Protein AF-X0UNG8-F1 (afdb_monomer_lite)

Foldseek 3Di:
DDPPVPQADFDDPDPAGDHDDDPPDDPVSVVVSVVVRVVCVVVVVVVVVVVVVVVVVCVVVPPPDPDDDDDDD

Sequence (73 aa):
MDPRKANGGVFLGLNGIVIKSHGGTDPFGFASAIELGYDMVRNGLLTKITTDLERFHAERDGDPGVHKGVGEG

Radius of gyration: 20.49 Å; chains: 1; bounding box: 37×45×58 Å

Secondary structure (DSSP, 8-state):
--GGG------TTSSS------TT--HHHHHHHHHHHHHHHHTTHHHHHHHHHHHHHHHHHT---S-------

Structure (mmCIF, N/CA/C/O backbone):
data_AF-X0UNG8-F1
#
_entry.id   AF-X0UNG8-F1
#
loop_
_atom_site.group_PDB
_atom_site.id
_atom_site.type_symbol
_atom_site.label_atom_id
_atom_site.label_alt_id
_atom_site.label_comp_id
_atom_site.label_asym_id
_atom_site.label_entity_id
_atom_site.label_seq_id
_atom_site.pdbx_PDB_ins_code
_atom_site.Cartn_x
_atom_site.Cartn_y
_atom_site.Cartn_z
_atom_site.occupancy
_atom_site.B_iso_or_equiv
_atom_site.auth_seq_id
_atom_site.auth_comp_id
_atom_site.auth_asym_id
_atom_site.auth_atom_id
_atom_site.pdbx_PDB_model_num
ATOM 1 N N . MET A 1 1 ? 19.485 6.712 6.585 1.00 44.31 1 MET A N 1
ATOM 2 C CA . MET A 1 1 ? 18.081 6.361 6.283 1.00 44.31 1 MET A CA 1
ATOM 3 C C . MET A 1 1 ? 17.937 6.397 4.765 1.00 44.31 1 MET A C 1
ATOM 5 O O . MET A 1 1 ? 18.211 7.442 4.198 1.00 44.31 1 MET A O 1
ATOM 9 N N . ASP A 1 2 ? 17.679 5.263 4.103 1.00 45.09 2 ASP A N 1
ATOM 10 C CA . ASP A 1 2 ? 17.648 5.162 2.630 1.00 45.09 2 ASP A CA 1
ATOM 11 C C . ASP A 1 2 ? 16.201 5.324 2.113 1.00 45.09 2 ASP A C 1
ATOM 13 O O . ASP A 1 2 ? 15.374 4.448 2.379 1.00 45.09 2 ASP A O 1
ATOM 17 N N . PRO A 1 3 ? 15.870 6.416 1.399 1.00 53.19 3 PRO A N 1
ATOM 18 C CA . PRO A 1 3 ? 14.514 6.690 0.916 1.00 53.19 3 PRO A CA 1
ATOM 19 C C . PRO A 1 3 ? 14.034 5.720 -0.180 1.00 53.19 3 PRO A C 1
ATOM 21 O O . PRO A 1 3 ? 12.850 5.710 -0.502 1.00 53.19 3 PRO A O 1
ATOM 24 N N . ARG A 1 4 ? 14.904 4.854 -0.722 1.00 49.19 4 ARG A N 1
ATOM 25 C CA . ARG A 1 4 ? 14.564 3.889 -1.789 1.00 49.19 4 ARG A CA 1
ATOM 26 C C . ARG A 1 4 ? 13.729 2.689 -1.324 1.00 49.19 4 ARG A C 1
ATOM 28 O O . ARG A 1 4 ? 13.320 1.880 -2.149 1.00 49.19 4 ARG A O 1
ATOM 35 N N . LYS A 1 5 ? 13.487 2.550 -0.015 1.00 45.66 5 LYS A N 1
ATOM 36 C CA . LYS A 1 5 ? 12.674 1.463 0.565 1.00 45.66 5 LYS A CA 1
ATOM 37 C C . LYS A 1 5 ? 11.212 1.843 0.830 1.00 45.66 5 LYS A C 1
ATOM 39 O O . LYS A 1 5 ? 10.434 0.970 1.194 1.00 45.66 5 LYS A O 1
ATOM 44 N N . ALA A 1 6 ? 10.828 3.106 0.634 1.00 45.91 6 ALA A N 1
ATOM 45 C CA . ALA A 1 6 ? 9.459 3.590 0.820 1.00 45.91 6 ALA A CA 1
ATOM 46 C C . ALA A 1 6 ? 8.764 3.803 -0.537 1.00 45.91 6 ALA A C 1
ATOM 48 O O . ALA A 1 6 ? 8.363 4.911 -0.885 1.00 45.91 6 ALA A O 1
ATOM 49 N N . ASN A 1 7 ? 8.644 2.738 -1.331 1.00 43.28 7 ASN A N 1
ATOM 50 C CA . ASN A 1 7 ? 7.839 2.765 -2.550 1.00 43.28 7 ASN A CA 1
ATOM 51 C C . ASN A 1 7 ? 6.376 2.476 -2.190 1.00 43.28 7 ASN A C 1
ATOM 53 O O . ASN A 1 7 ? 5.988 1.318 -2.073 1.00 43.28 7 ASN A O 1
ATOM 57 N N . GLY A 1 8 ? 5.580 3.534 -2.015 1.00 45.56 8 GLY A N 1
ATOM 58 C CA . GLY A 1 8 ? 4.119 3.446 -1.928 1.00 45.56 8 GLY A CA 1
ATOM 59 C C . GLY A 1 8 ? 3.545 4.084 -0.669 1.00 45.56 8 GLY A C 1
ATOM 60 O O . GLY A 1 8 ? 3.285 3.406 0.318 1.00 45.56 8 GLY A O 1
ATOM 61 N N . GLY A 1 9 ? 3.312 5.398 -0.705 1.00 50.00 9 GLY A N 1
ATOM 62 C CA . GLY A 1 9 ? 2.413 6.023 0.262 1.00 50.00 9 GLY A CA 1
ATOM 63 C C . GLY A 1 9 ? 0.984 5.547 -0.000 1.00 50.00 9 GLY A C 1
ATOM 64 O O . GLY A 1 9 ? 0.500 5.667 -1.125 1.00 50.00 9 GLY A O 1
ATOM 65 N N . VAL A 1 10 ? 0.320 4.997 1.017 1.00 53.75 10 VAL A N 1
ATOM 66 C CA . VAL A 1 10 ? -1.109 4.670 0.946 1.00 53.75 10 VAL A CA 1
ATOM 67 C C . VAL A 1 10 ? -1.884 5.979 1.073 1.00 53.75 10 VAL A C 1
ATOM 69 O O . VAL A 1 10 ? -1.784 6.670 2.086 1.00 53.75 10 VAL A O 1
ATOM 72 N N . PHE A 1 11 ? -2.627 6.352 0.032 1.00 56.28 11 PHE A N 1
ATOM 73 C CA . PHE A 1 11 ? -3.469 7.545 0.057 1.00 56.28 11 PHE A CA 1
ATOM 74 C C . PHE A 1 11 ? -4.724 7.274 0.893 1.00 56.28 11 PHE A C 1
ATOM 76 O O . PHE A 1 11 ? -5.657 6.616 0.440 1.00 56.28 11 PHE A O 1
ATOM 83 N N . LEU A 1 12 ? -4.735 7.787 2.122 1.00 57.78 12 LEU A N 1
ATOM 84 C CA . LEU A 1 12 ? -5.918 7.829 2.979 1.00 57.78 12 LEU A CA 1
ATOM 85 C C . LEU A 1 12 ? -6.843 8.954 2.490 1.00 57.78 12 LEU A C 1
ATOM 87 O O . LEU A 1 12 ? -6.388 10.082 2.310 1.00 57.78 12 LEU A O 1
ATOM 91 N N . GLY A 1 13 ? -8.122 8.649 2.250 1.00 57.00 13 GLY A N 1
ATOM 92 C CA . GLY A 1 13 ? -9.122 9.620 1.771 1.00 57.00 13 GLY A CA 1
ATOM 93 C C . GLY A 1 13 ? -9.678 9.363 0.365 1.00 57.00 13 GLY A C 1
ATOM 94 O O . GLY A 1 13 ? -10.491 10.144 -0.121 1.00 57.00 13 GLY A O 1
ATOM 95 N N . LEU A 1 14 ? -9.276 8.269 -0.287 1.00 67.00 14 LEU A N 1
ATOM 96 C CA . LEU A 1 14 ? -9.913 7.764 -1.505 1.00 67.00 14 LEU A CA 1
ATOM 97 C C . LEU A 1 14 ? -10.755 6.526 -1.169 1.00 67.00 14 LEU A C 1
ATOM 99 O O . LEU A 1 14 ? -10.403 5.762 -0.275 1.00 67.00 14 LEU A O 1
ATOM 103 N N . ASN A 1 15 ? -11.830 6.279 -1.923 1.00 71.94 15 ASN A N 1
ATOM 104 C CA . ASN A 1 15 ? -12.687 5.090 -1.765 1.00 71.94 15 ASN A CA 1
ATOM 105 C C . ASN A 1 15 ? -12.028 3.797 -2.300 1.00 71.94 15 ASN A C 1
ATOM 107 O O . ASN A 1 15 ? -12.711 2.903 -2.796 1.00 71.94 15 ASN A O 1
ATOM 111 N N . GLY A 1 16 ? -10.696 3.708 -2.278 1.00 81.94 16 GLY A N 1
ATOM 112 C CA . GLY A 1 16 ? -9.961 2.614 -2.899 1.00 81.94 16 GLY A CA 1
ATOM 113 C C . GLY A 1 16 ? -8.452 2.678 -2.686 1.00 81.94 16 GLY A C 1
ATOM 114 O O . GLY A 1 16 ? -7.915 3.613 -2.095 1.00 81.94 16 GLY A O 1
ATOM 115 N N . ILE A 1 17 ? -7.771 1.650 -3.191 1.00 85.19 17 ILE A N 1
ATOM 116 C CA . ILE A 1 17 ? -6.317 1.502 -3.113 1.00 85.19 17 ILE A CA 1
ATOM 117 C C . ILE A 1 17 ? -5.688 2.147 -4.343 1.00 85.19 17 ILE A C 1
ATOM 119 O O . ILE A 1 17 ? -6.047 1.821 -5.473 1.00 85.19 17 ILE A O 1
ATOM 123 N N . VAL A 1 18 ? -4.722 3.036 -4.121 1.00 86.75 18 VAL A N 1
ATOM 124 C CA . VAL A 1 18 ? -3.957 3.681 -5.190 1.00 86.75 18 VAL A CA 1
ATOM 125 C C . VAL A 1 18 ? -2.485 3.345 -5.034 1.00 86.75 18 VAL A C 1
ATOM 127 O O . VAL A 1 18 ? -1.883 3.620 -3.999 1.00 86.75 18 VAL A O 1
ATOM 130 N N . ILE A 1 19 ? -1.901 2.787 -6.093 1.00 84.81 19 ILE A N 1
ATOM 131 C CA . ILE A 1 19 ? -0.473 2.486 -6.186 1.00 84.81 19 ILE A CA 1
ATOM 132 C C . ILE A 1 19 ? 0.116 3.387 -7.265 1.00 84.81 19 ILE A C 1
ATOM 134 O O . ILE A 1 19 ? -0.356 3.395 -8.400 1.00 84.81 19 ILE A O 1
ATOM 138 N N . LYS A 1 20 ? 1.146 4.163 -6.913 1.00 84.75 20 LYS A N 1
ATOM 139 C CA . LYS A 1 20 ? 1.875 4.998 -7.870 1.00 84.75 20 LYS A CA 1
ATOM 140 C C . LYS A 1 20 ? 3.246 4.405 -8.161 1.00 84.75 20 LYS A C 1
ATOM 142 O O . LYS A 1 20 ? 4.103 4.383 -7.282 1.00 84.75 20 LYS A O 1
ATOM 147 N N . SER A 1 21 ? 3.456 4.017 -9.413 1.00 79.56 21 SER A N 1
ATOM 148 C CA . SER A 1 21 ? 4.760 3.607 -9.942 1.00 79.56 21 SER A CA 1
ATOM 149 C C . SER A 1 21 ? 5.533 4.802 -10.517 1.00 79.56 21 SER A C 1
ATOM 151 O O . SER A 1 21 ? 4.952 5.845 -10.832 1.00 79.56 21 SER A O 1
ATOM 153 N N . HIS A 1 22 ? 6.855 4.676 -10.644 1.00 85.31 22 HIS A N 1
ATOM 154 C CA . HIS A 1 22 ? 7.684 5.691 -11.299 1.00 85.31 22 HIS A CA 1
ATOM 155 C C . HIS A 1 22 ? 7.503 5.641 -12.825 1.00 85.31 22 HIS A C 1
ATOM 157 O O . HIS A 1 22 ? 7.257 4.585 -13.397 1.00 85.31 22 HIS A O 1
ATOM 163 N N . GLY A 1 23 ? 7.671 6.780 -13.508 1.00 74.56 23 GLY A N 1
ATOM 164 C CA . GLY A 1 23 ? 7.450 6.895 -14.961 1.00 74.56 23 GLY A CA 1
ATOM 165 C C . GLY A 1 23 ? 8.372 6.044 -15.850 1.00 74.56 23 GLY A C 1
ATOM 166 O O . GLY A 1 23 ? 8.154 5.988 -17.051 1.00 74.56 23 GLY A O 1
ATOM 167 N N . GLY A 1 24 ? 9.379 5.379 -15.273 1.00 81.44 24 GLY A N 1
ATOM 168 C CA . GLY A 1 24 ? 10.278 4.442 -15.956 1.00 81.44 24 GLY A CA 1
ATOM 169 C C . GLY A 1 24 ? 10.177 3.002 -15.444 1.00 81.44 24 GLY A C 1
ATOM 170 O O . GLY A 1 24 ? 11.148 2.261 -15.550 1.00 81.44 24 GLY A O 1
ATOM 171 N N . THR A 1 25 ? 9.064 2.622 -14.813 1.00 86.19 25 THR A N 1
ATOM 172 C CA . THR A 1 25 ? 8.863 1.258 -14.309 1.00 86.19 25 THR A CA 1
ATOM 173 C C . THR A 1 25 ? 8.829 0.244 -15.456 1.00 86.19 25 THR A C 1
ATOM 175 O O . THR A 1 25 ? 8.119 0.429 -16.443 1.00 86.19 25 THR A O 1
ATOM 178 N N . ASP A 1 26 ? 9.601 -0.831 -15.309 1.00 89.06 26 ASP A N 1
ATOM 179 C CA . ASP A 1 26 ? 9.646 -1.947 -16.248 1.00 89.06 26 ASP A CA 1
ATOM 180 C C . ASP A 1 26 ? 8.442 -2.904 -16.063 1.00 89.06 26 ASP A C 1
ATOM 182 O O . ASP A 1 26 ? 7.672 -2.772 -15.102 1.00 89.06 26 ASP A O 1
ATOM 186 N N . PRO A 1 27 ? 8.234 -3.875 -16.973 1.00 91.62 27 PRO A N 1
ATOM 187 C CA . PRO A 1 27 ? 7.110 -4.806 -16.872 1.00 91.62 27 PRO A CA 1
ATOM 188 C C . PRO A 1 27 ? 7.069 -5.599 -15.557 1.00 91.62 27 PRO A C 1
ATOM 190 O O . PRO A 1 27 ? 5.981 -5.897 -15.065 1.00 91.62 27 PRO A O 1
ATOM 193 N N . PHE A 1 28 ? 8.227 -5.903 -14.962 1.00 90.38 28 PHE A N 1
ATOM 194 C CA . PHE A 1 28 ? 8.297 -6.599 -13.677 1.00 90.38 28 PHE A CA 1
ATOM 195 C C . PHE A 1 28 ? 7.797 -5.712 -12.540 1.00 90.38 28 PHE A C 1
ATOM 197 O O . PHE A 1 28 ? 6.936 -6.131 -11.772 1.00 90.38 28 PHE A O 1
ATOM 204 N N . GLY A 1 29 ? 8.261 -4.466 -12.468 1.00 88.19 29 GLY A N 1
ATOM 205 C CA . GLY A 1 29 ? 7.799 -3.514 -11.466 1.00 88.19 29 GLY A CA 1
ATOM 206 C C . GLY A 1 29 ? 6.312 -3.187 -11.608 1.00 88.19 29 GLY A C 1
ATOM 207 O O . GLY A 1 29 ? 5.641 -2.950 -10.604 1.00 88.19 29 GLY A O 1
ATOM 208 N N . PHE A 1 30 ? 5.766 -3.227 -12.827 1.00 89.44 30 PHE A N 1
ATOM 209 C CA . PHE A 1 30 ? 4.325 -3.095 -13.040 1.00 89.44 30 PHE A CA 1
ATOM 210 C C . PHE A 1 30 ? 3.551 -4.321 -12.531 1.00 89.44 30 PHE A C 1
ATOM 212 O O . PHE A 1 30 ? 2.562 -4.156 -11.817 1.00 89.44 30 PHE A O 1
ATOM 219 N N . ALA A 1 31 ? 4.017 -5.539 -12.825 1.00 92.75 31 ALA A N 1
ATOM 220 C CA . ALA A 1 31 ? 3.415 -6.767 -12.299 1.00 92.75 31 ALA A CA 1
ATOM 221 C C . ALA A 1 31 ? 3.447 -6.804 -10.762 1.00 92.75 31 ALA A C 1
ATOM 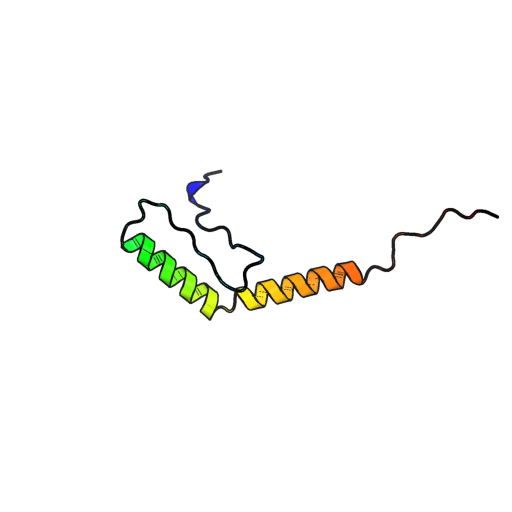223 O O . ALA A 1 31 ? 2.424 -7.069 -10.134 1.00 92.75 31 ALA A O 1
ATOM 224 N N . SER A 1 32 ? 4.574 -6.426 -10.152 1.00 92.81 32 SER A N 1
ATOM 225 C CA . SER A 1 32 ? 4.696 -6.326 -8.694 1.00 92.81 32 SER A CA 1
ATOM 226 C C . SER A 1 32 ? 3.735 -5.298 -8.089 1.00 92.81 32 SER A C 1
ATOM 228 O O . SER A 1 32 ? 3.208 -5.523 -7.002 1.00 92.81 32 SER A O 1
ATOM 230 N N . ALA A 1 33 ? 3.460 -4.183 -8.777 1.00 91.19 33 ALA A N 1
ATOM 231 C CA . ALA A 1 33 ? 2.450 -3.222 -8.331 1.00 91.19 33 ALA A CA 1
ATOM 232 C C . ALA A 1 33 ? 1.031 -3.821 -8.356 1.00 91.19 33 ALA A C 1
ATOM 234 O O . ALA A 1 33 ? 0.242 -3.559 -7.449 1.00 91.19 33 ALA A O 1
ATOM 235 N N . ILE A 1 34 ? 0.709 -4.651 -9.354 1.0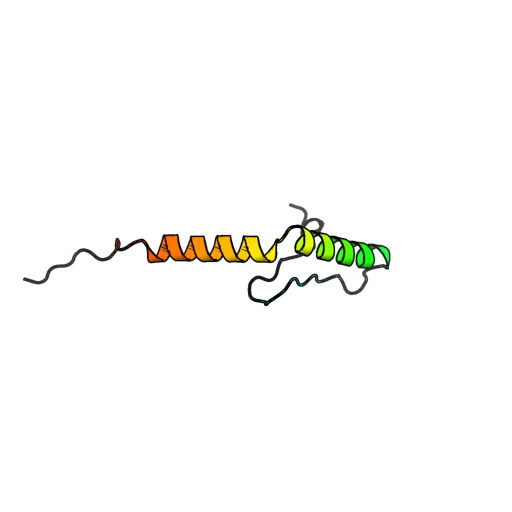0 91.88 34 ILE A N 1
ATOM 236 C CA . ILE A 1 34 ? -0.579 -5.357 -9.423 1.00 91.88 34 ILE A CA 1
ATOM 237 C C . ILE A 1 34 ? -0.697 -6.389 -8.299 1.00 91.88 34 ILE A C 1
ATOM 239 O O . ILE A 1 34 ? -1.713 -6.403 -7.604 1.00 91.88 34 ILE A O 1
ATOM 243 N N . GLU A 1 35 ? 0.325 -7.223 -8.099 1.00 94.38 35 GLU A N 1
ATOM 244 C CA . GLU A 1 35 ? 0.351 -8.226 -7.024 1.00 94.38 35 GLU A CA 1
ATOM 245 C C . GLU A 1 35 ? 0.193 -7.571 -5.651 1.00 94.38 35 GLU A C 1
ATOM 247 O O . GLU A 1 35 ? -0.637 -7.998 -4.850 1.00 94.38 35 GLU A O 1
ATOM 252 N N . LEU A 1 36 ? 0.898 -6.460 -5.421 1.00 91.94 36 LEU A N 1
ATOM 253 C CA . LEU A 1 36 ? 0.757 -5.675 -4.201 1.00 91.94 36 LEU A CA 1
ATOM 254 C C . LEU A 1 36 ? -0.685 -5.183 -4.007 1.00 91.94 36 LEU A C 1
ATOM 256 O O . LEU A 1 36 ? -1.240 -5.307 -2.916 1.00 91.94 36 LEU A O 1
ATOM 260 N N . GLY A 1 37 ? -1.310 -4.648 -5.059 1.00 91.69 37 GLY A N 1
ATOM 261 C CA . GLY A 1 37 ? -2.704 -4.204 -5.009 1.00 91.69 37 GLY A CA 1
ATOM 262 C C . GLY A 1 37 ? -3.666 -5.347 -4.698 1.00 91.69 37 GLY A C 1
ATOM 263 O O . GLY A 1 37 ? -4.543 -5.200 -3.843 1.00 91.69 37 GLY A O 1
ATOM 264 N N . TYR A 1 38 ? -3.466 -6.501 -5.335 1.00 94.62 38 TYR A N 1
ATOM 265 C CA . TYR A 1 38 ? -4.237 -7.712 -5.071 1.00 94.62 38 TYR A CA 1
ATOM 266 C C . TYR A 1 38 ? -4.121 -8.146 -3.607 1.00 94.62 38 TYR A C 1
ATOM 268 O O . TYR A 1 38 ? -5.143 -8.356 -2.950 1.00 94.62 38 TYR A O 1
ATOM 276 N N . ASP A 1 39 ? -2.905 -8.209 -3.067 1.00 94.00 39 ASP A N 1
ATOM 277 C CA . ASP A 1 39 ? -2.673 -8.608 -1.681 1.00 94.00 39 ASP A CA 1
ATOM 278 C C . ASP A 1 39 ? -3.293 -7.626 -0.686 1.00 94.00 39 ASP A C 1
ATOM 280 O O . ASP A 1 39 ? -3.853 -8.045 0.330 1.00 94.00 39 ASP A O 1
ATOM 284 N N . MET A 1 40 ? -3.256 -6.322 -0.965 1.00 91.50 40 MET A N 1
ATOM 285 C CA . MET A 1 40 ? -3.891 -5.329 -0.098 1.00 91.50 40 MET A CA 1
ATOM 286 C C . MET A 1 40 ? -5.422 -5.466 -0.080 1.00 91.50 40 MET A C 1
ATOM 288 O O . MET A 1 40 ? -6.024 -5.365 0.995 1.00 91.50 40 MET A O 1
ATOM 292 N N . VAL A 1 41 ? -6.056 -5.730 -1.232 1.00 91.06 41 VAL A N 1
ATOM 293 C CA . VAL A 1 41 ? -7.504 -6.006 -1.302 1.00 91.06 41 VAL A CA 1
ATOM 294 C C . VAL A 1 41 ? -7.827 -7.314 -0.587 1.00 91.06 41 VAL A C 1
ATOM 296 O O . VAL A 1 41 ? -8.701 -7.345 0.279 1.00 91.06 41 VAL A O 1
ATOM 299 N N . ARG A 1 42 ? -7.091 -8.386 -0.897 1.00 95.12 42 ARG A N 1
ATOM 300 C CA . ARG A 1 42 ? -7.296 -9.721 -0.322 1.00 95.12 42 ARG A CA 1
ATOM 301 C C . ARG A 1 42 ? -7.163 -9.720 1.199 1.00 95.12 42 ARG A C 1
ATOM 303 O O . ARG A 1 42 ? -7.927 -10.396 1.880 1.00 95.12 42 ARG A O 1
ATOM 310 N N . ASN A 1 43 ? -6.220 -8.947 1.733 1.00 93.75 43 ASN A N 1
ATOM 311 C CA . ASN A 1 43 ? -5.997 -8.826 3.172 1.00 93.75 43 ASN A CA 1
ATOM 312 C C . ASN A 1 43 ? -6.905 -7.785 3.852 1.00 93.75 43 ASN A C 1
ATOM 314 O O . ASN A 1 43 ? -6.731 -7.532 5.051 1.00 93.75 43 ASN A O 1
ATOM 318 N N . GLY A 1 44 ? -7.849 -7.182 3.121 1.00 92.25 44 GLY A N 1
ATOM 319 C CA . GLY A 1 44 ? -8.830 -6.239 3.658 1.00 92.25 44 GLY A CA 1
ATOM 320 C C . GLY A 1 44 ? -8.203 -4.967 4.227 1.00 92.25 44 GLY A C 1
ATOM 321 O O . GLY A 1 44 ? -8.683 -4.451 5.236 1.00 92.25 44 GLY A O 1
ATOM 322 N N . LEU A 1 45 ? -7.106 -4.481 3.631 1.00 90.12 45 LEU A N 1
ATOM 323 C CA . LEU A 1 45 ? -6.353 -3.339 4.162 1.00 90.12 45 LEU A CA 1
ATOM 324 C C . LEU A 1 45 ? -7.229 -2.086 4.308 1.00 90.12 45 LEU A C 1
ATOM 326 O O . LEU A 1 45 ? -7.154 -1.416 5.333 1.00 90.12 45 LEU A O 1
ATOM 330 N N . LEU A 1 46 ? -8.088 -1.807 3.321 1.00 86.12 46 LEU A N 1
ATOM 331 C CA . LEU A 1 46 ? -9.004 -0.662 3.358 1.00 86.12 46 LEU A CA 1
ATOM 332 C C . LEU A 1 46 ? -9.947 -0.741 4.563 1.00 86.12 46 LEU A C 1
ATOM 334 O O . LEU A 1 46 ? -10.056 0.222 5.311 1.00 86.12 46 LEU A O 1
ATOM 338 N N . THR A 1 47 ? -10.563 -1.902 4.796 1.00 89.00 47 THR A N 1
ATOM 339 C CA . THR A 1 47 ? -11.458 -2.116 5.940 1.00 89.00 47 THR A CA 1
ATOM 340 C C . THR A 1 47 ? -10.741 -1.880 7.263 1.00 89.00 47 THR A C 1
ATOM 342 O O . THR A 1 47 ? -11.262 -1.168 8.111 1.00 89.00 47 THR A O 1
ATOM 345 N N . LYS A 1 48 ? -9.529 -2.425 7.425 1.00 90.88 48 LYS A N 1
ATOM 346 C CA . LYS A 1 48 ? -8.734 -2.253 8.651 1.00 90.88 48 LYS A CA 1
ATOM 347 C C . LYS A 1 48 ? -8.431 -0.783 8.926 1.00 90.88 48 LYS A C 1
ATOM 349 O O . LYS A 1 48 ? -8.662 -0.314 10.029 1.00 90.88 48 LYS A O 1
ATOM 354 N N . ILE A 1 49 ? -7.990 -0.053 7.901 1.00 86.88 49 ILE A N 1
ATOM 355 C CA . ILE A 1 49 ? -7.730 1.387 7.987 1.00 86.88 49 ILE A CA 1
ATOM 356 C C . ILE A 1 49 ? -8.987 2.155 8.411 1.00 86.88 49 ILE A C 1
ATOM 358 O O . ILE A 1 49 ? -8.906 3.013 9.287 1.00 86.88 49 ILE A O 1
ATOM 362 N N . THR A 1 50 ? -10.140 1.868 7.797 1.00 85.25 50 THR A N 1
ATOM 363 C CA . THR A 1 50 ? -11.402 2.536 8.143 1.00 85.25 50 THR A CA 1
ATOM 364 C C . THR A 1 50 ? -11.799 2.248 9.587 1.00 85.25 50 THR A C 1
ATOM 366 O O . THR A 1 50 ? -12.084 3.186 10.324 1.00 85.25 50 THR A O 1
ATOM 369 N N . THR A 1 51 ? -11.741 0.986 10.019 1.00 88.88 51 THR A N 1
ATOM 370 C CA . THR A 1 51 ? -12.046 0.594 11.403 1.00 88.88 51 THR A CA 1
ATOM 371 C C . THR A 1 51 ? -11.107 1.257 12.411 1.00 88.88 51 THR A C 1
ATOM 373 O O . THR A 1 51 ? -11.562 1.754 13.441 1.00 88.88 51 THR A O 1
ATOM 376 N N . ASP A 1 52 ? -9.807 1.307 12.121 1.00 87.19 52 ASP A N 1
ATOM 377 C CA . ASP A 1 52 ? -8.827 1.947 13.001 1.00 87.19 52 ASP A CA 1
ATOM 378 C C . ASP A 1 52 ? -9.066 3.462 13.102 1.00 87.19 52 ASP A C 1
ATOM 380 O O . ASP A 1 52 ? -8.942 4.038 14.184 1.00 87.19 52 ASP A O 1
ATOM 384 N N . LEU A 1 53 ? -9.459 4.112 12.001 1.00 85.31 53 LEU A N 1
ATOM 385 C CA . LEU A 1 53 ? -9.784 5.539 11.992 1.00 85.31 53 LEU A CA 1
ATOM 386 C C . LEU A 1 53 ? -11.088 5.845 12.744 1.00 85.31 53 LEU A C 1
ATOM 388 O O . LEU A 1 53 ? -11.137 6.805 13.511 1.00 85.31 53 LEU A O 1
ATOM 392 N N . GLU A 1 54 ? -12.126 5.027 12.562 1.00 84.94 54 GLU A N 1
ATOM 393 C CA . GLU A 1 54 ? -13.379 5.122 13.324 1.00 84.94 54 GLU A CA 1
ATOM 394 C C . GLU A 1 54 ? -13.118 4.986 14.822 1.00 84.94 54 GLU A C 1
ATOM 396 O O . GLU A 1 54 ? -13.606 5.790 15.618 1.00 84.94 54 GLU A O 1
ATOM 401 N N . ARG A 1 55 ? -12.286 4.012 15.205 1.00 86.56 55 ARG A N 1
ATOM 402 C CA . ARG A 1 55 ? -11.860 3.823 16.590 1.00 86.56 55 ARG A CA 1
ATOM 403 C C . ARG A 1 55 ? -11.104 5.040 17.116 1.00 86.56 55 ARG A C 1
ATOM 405 O O . ARG A 1 55 ? -11.406 5.509 18.208 1.00 86.56 55 ARG A O 1
ATOM 412 N N . PHE A 1 56 ? -10.159 5.568 16.342 1.00 85.06 56 PHE A N 1
ATOM 413 C CA . PHE A 1 56 ? -9.400 6.758 16.722 1.00 85.06 56 PHE A CA 1
ATOM 414 C C . PHE A 1 56 ? -10.301 7.981 16.943 1.00 85.06 56 PHE A C 1
ATOM 416 O O . PHE A 1 56 ? -10.077 8.737 17.886 1.00 85.06 56 PHE A O 1
ATOM 423 N N . HIS A 1 57 ? -11.326 8.183 16.111 1.00 79.69 57 HIS A N 1
ATOM 424 C CA . HIS A 1 57 ? -12.298 9.260 16.321 1.00 79.69 57 HIS A CA 1
ATOM 425 C C . HIS A 1 5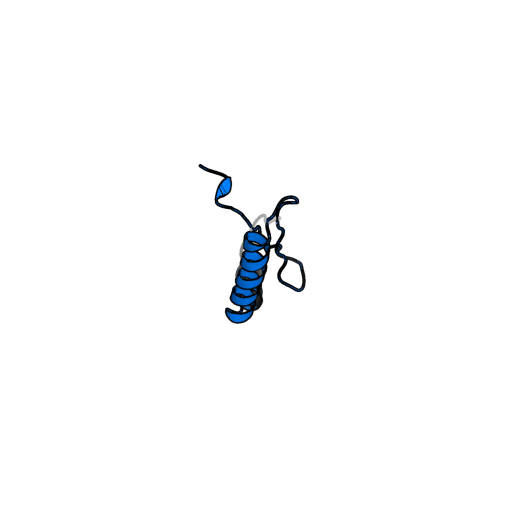7 ? -13.191 8.997 17.538 1.00 79.69 57 HIS A C 1
ATOM 427 O O . HIS A 1 57 ? -13.340 9.888 18.365 1.00 79.69 57 HIS A O 1
ATOM 433 N N . ALA A 1 58 ? -13.692 7.774 17.725 1.00 81.25 58 ALA A 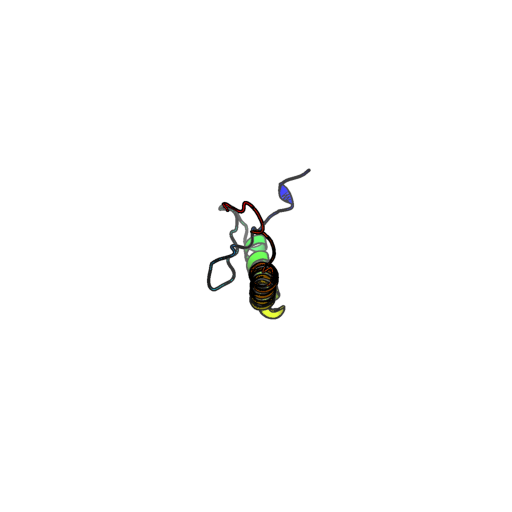N 1
ATOM 434 C CA . ALA A 1 58 ? -14.503 7.421 18.893 1.00 81.25 58 ALA A CA 1
ATOM 435 C C . ALA A 1 58 ? -13.744 7.596 20.224 1.00 81.25 58 ALA A C 1
ATOM 437 O O . ALA A 1 58 ? -14.322 8.041 21.214 1.00 81.25 58 ALA A O 1
ATOM 438 N N . GLU A 1 59 ? -12.444 7.290 20.249 1.00 80.56 59 GLU A N 1
ATOM 439 C CA . GLU A 1 59 ? -11.576 7.506 21.414 1.00 80.56 59 GLU A CA 1
ATOM 440 C C . GLU A 1 59 ? -11.311 9.000 21.687 1.00 80.56 59 GLU A C 1
ATOM 442 O O . GLU A 1 59 ? -11.058 9.370 22.831 1.00 80.56 59 GLU A O 1
ATOM 447 N N . ARG A 1 60 ? -11.394 9.870 20.668 1.00 72.31 60 ARG A N 1
ATOM 448 C CA . ARG A 1 60 ? -11.211 11.329 20.808 1.00 72.31 60 ARG A CA 1
ATOM 449 C C . ARG A 1 60 ? -12.504 12.080 21.111 1.00 72.31 60 ARG A C 1
ATOM 451 O O . ARG A 1 60 ? -12.470 13.037 21.876 1.00 72.31 60 ARG A O 1
ATOM 458 N N . ASP A 1 61 ? -13.623 11.635 20.553 1.00 63.56 61 ASP A N 1
ATOM 459 C CA . ASP A 1 61 ? -14.953 12.197 20.812 1.00 63.56 61 ASP A CA 1
ATOM 460 C C . ASP A 1 61 ? -15.532 11.691 22.150 1.00 63.56 61 ASP A C 1
ATOM 462 O O . ASP A 1 61 ? -16.474 12.268 22.692 1.00 63.56 61 ASP A O 1
ATOM 466 N N . GLY A 1 62 ? -14.946 10.625 22.706 1.00 54.50 62 GLY A N 1
ATOM 467 C CA . GLY A 1 62 ? -15.259 10.054 24.015 1.00 54.50 62 GLY A CA 1
ATOM 468 C C . GLY A 1 62 ? -14.537 10.692 25.210 1.00 54.50 62 GLY A C 1
ATOM 469 O O . GLY A 1 62 ? -14.683 10.171 26.315 1.00 54.50 62 GLY A O 1
ATOM 470 N N . ASP A 1 63 ? -13.783 11.786 25.030 1.00 52.38 63 ASP A N 1
ATOM 471 C CA . ASP A 1 63 ? -13.187 12.557 26.133 1.00 52.38 63 ASP A CA 1
ATOM 472 C C . ASP A 1 63 ? -14.031 13.807 26.472 1.00 52.38 63 ASP A C 1
ATOM 474 O O . ASP A 1 63 ? -13.831 14.874 25.889 1.00 52.38 63 ASP A O 1
ATOM 478 N N . PRO A 1 64 ? -14.972 13.743 27.436 1.00 50.06 64 PRO A N 1
ATOM 479 C CA . PRO A 1 64 ? -15.692 14.920 27.933 1.00 50.06 64 PRO A CA 1
ATOM 480 C C . PRO A 1 64 ? -14.828 15.828 28.845 1.00 50.06 64 PRO A C 1
ATOM 482 O O . PRO A 1 64 ? -15.357 16.517 29.720 1.00 50.06 64 PRO A O 1
ATOM 485 N N . GLY A 1 65 ? -13.499 15.826 28.695 1.00 57.00 65 GLY A N 1
ATOM 486 C CA . GLY A 1 65 ? -12.578 16.095 29.795 1.00 57.00 65 GLY A CA 1
ATOM 487 C C . GLY A 1 65 ? -11.573 17.239 29.681 1.00 57.00 65 GLY A C 1
ATOM 488 O O . GLY A 1 65 ? -10.642 17.212 30.473 1.00 57.00 65 GLY A O 1
ATOM 489 N N . VAL A 1 66 ? -11.715 18.274 28.837 1.00 54.19 66 VAL A N 1
ATOM 490 C CA . VAL A 1 66 ? -10.922 19.522 29.018 1.00 54.19 66 VAL A CA 1
ATOM 491 C C . VAL A 1 66 ? -11.723 20.786 28.681 1.00 54.19 66 VAL A C 1
ATOM 493 O O . VAL A 1 66 ? -11.510 21.432 27.667 1.00 54.19 66 VAL A O 1
ATOM 496 N N . HIS A 1 67 ? -12.629 21.178 29.577 1.00 49.59 67 HIS A N 1
ATOM 497 C CA . HIS A 1 67 ? -12.898 22.589 29.887 1.00 49.59 67 HIS A CA 1
ATOM 498 C C . HIS A 1 67 ? -13.570 22.671 31.261 1.00 49.59 67 HIS A C 1
ATOM 500 O O . HIS A 1 67 ? -14.791 22.739 31.385 1.00 49.59 67 HIS A O 1
ATOM 506 N N . LYS A 1 68 ? -12.765 22.659 32.329 1.00 50.16 68 LYS A N 1
ATOM 507 C CA . LYS A 1 68 ? -13.240 23.065 33.654 1.00 50.16 68 LYS A CA 1
ATOM 508 C C . LYS A 1 68 ? -12.324 24.138 34.229 1.00 50.16 68 LYS A C 1
ATOM 510 O O . LYS A 1 68 ? -11.194 23.853 34.603 1.00 50.16 68 LYS A O 1
ATOM 515 N N . GLY A 1 69 ? -12.876 25.347 34.327 1.00 44.47 69 GLY A N 1
ATOM 516 C CA . GLY A 1 69 ? -12.430 26.389 35.247 1.00 44.47 69 GLY A CA 1
ATOM 517 C C . GLY A 1 69 ? -11.88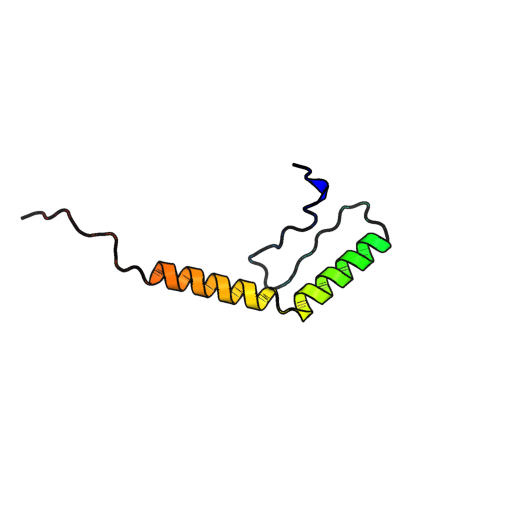8 27.650 34.585 1.00 44.47 69 GLY A C 1
ATOM 518 O O . GLY A 1 69 ? -10.703 27.708 34.294 1.00 44.47 69 GLY A O 1
ATOM 519 N N . VAL A 1 70 ? -12.729 28.682 34.471 1.00 49.44 70 VAL A N 1
ATOM 520 C CA . VAL A 1 70 ? -12.593 29.886 35.312 1.00 49.44 70 VAL A CA 1
ATOM 521 C C . VAL A 1 70 ? -14.011 30.328 35.677 1.00 49.44 70 VAL A C 1
ATOM 523 O O . VAL A 1 70 ? -14.827 30.579 34.796 1.00 49.44 70 VAL A O 1
ATOM 526 N N . GLY A 1 71 ? -14.326 30.307 36.971 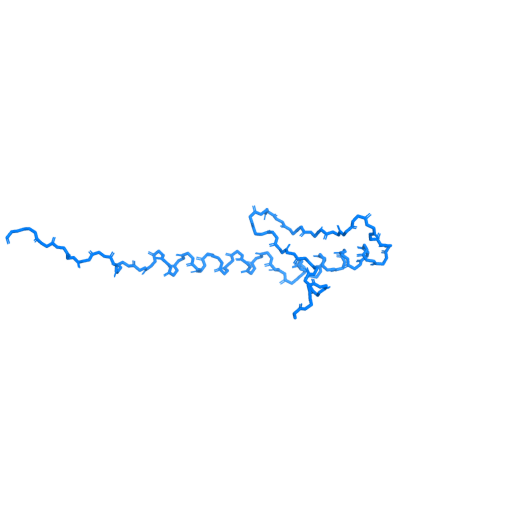1.00 42.78 71 GLY A N 1
ATOM 527 C CA . GLY A 1 71 ? -15.569 30.852 37.499 1.00 42.78 71 GLY A CA 1
ATOM 528 C C . GLY A 1 71 ? -15.489 32.373 37.567 1.00 42.78 71 GLY A C 1
ATOM 529 O O . GLY A 1 71 ? -14.493 32.915 38.039 1.00 42.78 71 GLY A O 1
ATOM 530 N N . GLU A 1 72 ? -16.548 33.030 37.113 1.00 44.47 72 GLU A N 1
ATOM 531 C CA . GLU A 1 72 ? -16.901 34.385 37.524 1.00 44.47 72 GLU A CA 1
ATOM 532 C C . GLU A 1 72 ? -18.062 34.268 38.518 1.00 44.47 72 GLU A C 1
ATOM 534 O O . GLU A 1 72 ? -19.045 33.576 38.235 1.00 44.47 72 GLU A O 1
ATOM 539 N N . GLY A 1 73 ? -17.921 34.904 39.685 1.00 40.38 73 GLY A N 1
ATOM 540 C CA . GLY A 1 73 ? -18.915 34.925 40.762 1.00 40.38 73 GLY A CA 1
ATOM 541 C C . GLY A 1 73 ? -18.288 34.906 42.143 1.00 40.38 73 GLY A C 1
ATOM 542 O O . GLY A 1 73 ? -18.047 33.787 42.642 1.00 40.38 73 GLY A O 1
#

Organism: NCBI:txid412755

pLDDT: mean 73.66, std 18.6, range [40.38, 95.12]